Protein AF-A0A395IL62-F1 (afdb_monomer)

Radius of gyration: 18.69 Å; Cα contacts (8 Å, |Δi|>4): 95; chains: 1; bounding box: 41×32×51 Å

Mean predicted aligned error: 11.08 Å

Organism: NCBI:txid38457

pLDDT: mean 74.44, std 15.38, range [43.75, 94.88]

Sequence (137 aa):
MVMDFVEGGELFSLLRKSQRFPNPVAKFMPPKHGHLKITDFGFAKKVPDITWTLCGTPDYLAPEVVSSKGYNKSVDWWSLGILIFEMLLSKKDIDAPYVPPVKAGVGDASQFDKYPEETEQYGQSGNDEFGHLFLDF

Structure (mmCIF, N/CA/C/O backbone):
data_AF-A0A395IL62-F1
#
_entry.id   AF-A0A395IL62-F1
#
loop_
_atom_site.group_PDB
_atom_site.id
_atom_site.type_symbol
_atom_site.label_atom_id
_atom_site.label_alt_id
_atom_site.label_comp_id
_atom_site.label_asym_id
_atom_site.label_entity_id
_atom_site.label_seq_id
_atom_site.pdbx_PDB_ins_code
_atom_site.Cartn_x
_atom_site.Cartn_y
_atom_site.Cartn_z
_atom_site.occupancy
_atom_site.B_iso_or_equiv
_atom_site.auth_seq_id
_atom_site.auth_comp_id
_atom_site.auth_asym_id
_atom_site.auth_atom_id
_atom_site.pdbx_PDB_model_num
ATOM 1 N N . MET A 1 1 ? -14.175 3.782 -10.486 1.00 80.00 1 MET A N 1
ATOM 2 C CA . MET A 1 1 ? -14.241 2.384 -10.000 1.00 80.00 1 MET A CA 1
ATOM 3 C C . MET A 1 1 ? -15.368 2.273 -8.990 1.00 80.00 1 MET A C 1
ATOM 5 O O . MET A 1 1 ? -15.425 3.098 -8.087 1.00 80.00 1 MET A O 1
ATOM 9 N N . VAL A 1 2 ? -16.264 1.299 -9.145 1.00 83.06 2 VAL A N 1
ATOM 10 C CA . VAL A 1 2 ? -17.313 1.013 -8.151 1.00 83.06 2 VAL A CA 1
ATOM 11 C C . VAL A 1 2 ? -16.785 -0.061 -7.202 1.00 83.06 2 VAL A C 1
ATOM 13 O O . VAL A 1 2 ? -16.302 -1.093 -7.660 1.00 83.06 2 VAL A O 1
ATOM 16 N N . MET A 1 3 ? -16.841 0.195 -5.896 1.00 82.19 3 MET A N 1
ATOM 17 C CA . MET A 1 3 ? -16.328 -0.699 -4.852 1.00 82.19 3 MET A CA 1
ATOM 18 C C . MET A 1 3 ? -17.435 -1.060 -3.860 1.00 82.19 3 MET A C 1
ATOM 20 O O . MET A 1 3 ? -18.395 -0.308 -3.692 1.00 82.19 3 MET A O 1
ATOM 24 N N . ASP A 1 4 ? -17.275 -2.193 -3.173 1.00 82.00 4 ASP A N 1
ATOM 25 C CA . ASP A 1 4 ? -18.123 -2.561 -2.039 1.00 82.00 4 ASP A CA 1
ATOM 26 C C . ASP A 1 4 ? -18.092 -1.476 -0.955 1.00 82.00 4 ASP A C 1
ATOM 28 O O . ASP A 1 4 ? -17.024 -1.014 -0.548 1.00 82.00 4 ASP A O 1
ATOM 32 N N . PHE A 1 5 ? -19.256 -1.154 -0.392 1.00 80.81 5 PHE A N 1
ATOM 33 C CA . PHE A 1 5 ? -19.313 -0.352 0.823 1.00 80.81 5 PHE A CA 1
ATOM 34 C C . PHE A 1 5 ? -18.843 -1.178 2.029 1.00 80.81 5 PHE A C 1
ATOM 36 O O . PHE A 1 5 ? -19.327 -2.288 2.272 1.00 80.81 5 PHE A O 1
ATOM 43 N N . VAL A 1 6 ? -17.891 -0.636 2.791 1.00 76.06 6 VAL A N 1
ATOM 44 C CA . VAL A 1 6 ? -17.341 -1.281 3.990 1.00 76.06 6 VAL A CA 1
ATOM 45 C C . VAL A 1 6 ? -17.832 -0.547 5.234 1.00 76.06 6 VAL A C 1
ATOM 47 O O . VAL A 1 6 ? -17.319 0.505 5.613 1.00 76.06 6 VAL A O 1
ATOM 50 N N . GLU A 1 7 ? -18.835 -1.127 5.891 1.00 68.31 7 GLU A N 1
ATOM 51 C CA . GLU A 1 7 ? -19.337 -0.649 7.179 1.00 68.31 7 GLU A CA 1
ATOM 52 C C . GLU A 1 7 ? -18.286 -0.863 8.278 1.00 68.31 7 GLU A C 1
ATOM 54 O O . GLU A 1 7 ? -17.841 -1.985 8.511 1.00 68.31 7 GLU A O 1
ATOM 59 N N . GLY A 1 8 ? -17.906 0.202 8.990 1.00 67.06 8 GLY A N 1
ATOM 60 C CA . GLY A 1 8 ? -16.990 0.111 10.134 1.00 67.06 8 GLY A CA 1
ATOM 61 C C . GLY A 1 8 ? -15.770 1.028 10.082 1.00 67.06 8 GLY A C 1
ATOM 62 O O . GLY A 1 8 ? -15.137 1.243 11.117 1.00 67.06 8 GLY A O 1
ATOM 63 N N . GLY A 1 9 ? -15.496 1.622 8.920 1.00 74.69 9 GLY A N 1
ATOM 64 C CA . GLY A 1 9 ? -14.378 2.543 8.729 1.00 74.69 9 GLY A CA 1
ATOM 65 C C . GLY A 1 9 ? -13.009 1.858 8.785 1.00 74.69 9 GLY A C 1
ATOM 66 O O . GLY A 1 9 ? -12.889 0.637 8.735 1.00 74.69 9 GLY A O 1
ATOM 67 N N . GLU A 1 10 ? -11.958 2.668 8.865 1.00 76.12 10 GLU A N 1
ATOM 68 C CA . GLU A 1 10 ? -10.574 2.201 8.756 1.00 76.12 10 GLU A CA 1
ATOM 69 C C . GLU A 1 10 ? -10.019 1.631 10.066 1.00 76.12 10 GLU A C 1
ATOM 71 O O . GLU A 1 10 ? -10.222 2.186 11.153 1.00 76.12 10 GLU A O 1
ATOM 76 N N . LEU A 1 11 ? -9.195 0.585 9.944 1.00 75.94 11 LEU A N 1
ATOM 77 C CA . LEU A 1 11 ? -8.522 -0.067 11.069 1.00 75.94 11 LEU A CA 1
ATOM 78 C C . LEU A 1 11 ? -7.687 0.914 11.907 1.00 75.94 11 LEU A C 1
ATOM 80 O O . LEU A 1 11 ? -7.792 0.916 13.132 1.00 75.94 11 LEU A O 1
ATOM 84 N N . PHE A 1 12 ? -6.901 1.785 11.270 1.00 72.94 12 PHE A N 1
ATOM 85 C CA . PHE A 1 12 ? -6.074 2.771 11.976 1.00 72.94 12 PHE A CA 1
ATOM 86 C C . PHE A 1 12 ? -6.910 3.816 12.713 1.00 72.94 12 PHE A C 1
ATOM 88 O O . PHE A 1 12 ? -6.566 4.233 13.819 1.00 72.94 12 PHE A O 1
ATOM 95 N N . SER A 1 13 ? -8.042 4.215 12.134 1.00 71.75 13 SER A N 1
ATOM 96 C CA . SER A 1 13 ? -8.981 5.136 12.772 1.00 71.75 13 SER A CA 1
ATOM 97 C C . SER A 1 13 ? -9.633 4.515 14.013 1.00 71.75 13 SER A C 1
ATOM 99 O O . SER A 1 13 ? -9.837 5.217 15.006 1.00 71.75 13 SER A O 1
ATOM 101 N N . LEU A 1 14 ? -9.890 3.204 14.005 1.00 71.12 14 LEU A N 1
ATOM 102 C CA . LEU A 1 14 ? -10.323 2.457 15.190 1.00 71.12 14 LEU A CA 1
ATOM 103 C C . LEU A 1 14 ? -9.193 2.305 16.217 1.00 71.12 14 LEU A C 1
ATOM 105 O O . LEU A 1 14 ? -9.410 2.589 17.393 1.00 71.12 14 LEU A O 1
ATOM 109 N N . LEU A 1 15 ? -7.980 1.943 15.788 1.00 69.19 15 LEU A N 1
ATOM 110 C CA . LEU A 1 15 ? -6.818 1.774 16.669 1.00 69.19 15 LEU A CA 1
ATOM 111 C C . LEU A 1 15 ? -6.495 3.065 17.439 1.00 69.19 15 LEU A C 1
ATOM 113 O O . LEU A 1 15 ? -6.358 3.038 18.663 1.00 69.19 15 LEU A O 1
ATOM 117 N N . ARG A 1 16 ? -6.477 4.212 16.744 1.00 70.56 16 ARG A N 1
ATOM 118 C CA . ARG A 1 16 ? -6.262 5.538 17.353 1.00 70.56 16 ARG A CA 1
ATOM 119 C C . ARG A 1 16 ? -7.321 5.886 18.404 1.00 70.56 16 ARG A C 1
ATOM 121 O O . ARG A 1 16 ? -6.989 6.470 19.435 1.00 70.56 16 ARG A O 1
ATOM 128 N N . LYS A 1 17 ? -8.586 5.519 18.159 1.00 69.00 17 LYS A N 1
ATOM 129 C CA . LYS A 1 17 ? -9.705 5.753 19.090 1.00 69.00 17 LYS A CA 1
ATOM 130 C C . LYS A 1 17 ? -9.674 4.808 20.291 1.00 69.00 17 LYS A C 1
ATOM 132 O O . LYS A 1 17 ? -10.022 5.223 21.391 1.00 69.00 17 LYS A O 1
ATOM 137 N N . SER A 1 18 ? -9.287 3.551 20.087 1.00 64.94 18 SER A N 1
ATOM 138 C CA . SER A 1 18 ? -9.356 2.512 21.117 1.00 64.94 18 SER A CA 1
ATOM 139 C C . SER A 1 18 ? -8.122 2.432 22.016 1.00 64.94 18 SER A C 1
ATOM 141 O O . SER A 1 18 ? -8.226 1.797 23.060 1.00 64.94 18 SER A O 1
ATOM 143 N N . GLN A 1 19 ? -7.000 3.081 21.665 1.00 60.78 19 GLN A N 1
ATOM 144 C CA . GLN A 1 19 ? -5.749 3.199 22.447 1.00 60.78 19 GLN A CA 1
ATOM 145 C C . GLN A 1 19 ? -5.032 1.889 22.816 1.00 60.78 19 GLN A C 1
ATOM 147 O O . GLN A 1 19 ? -3.836 1.938 23.061 1.00 60.78 19 GLN A O 1
ATOM 152 N N . ARG A 1 20 ? -5.721 0.746 22.923 1.00 59.66 20 ARG A N 1
ATOM 153 C CA . ARG A 1 20 ? -5.174 -0.608 23.075 1.00 59.66 20 ARG A CA 1
ATOM 154 C C . A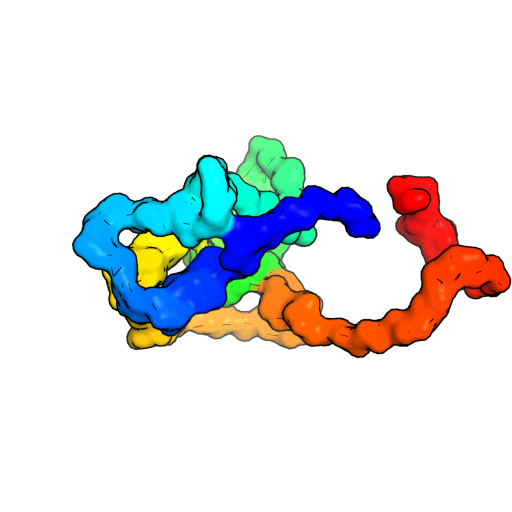RG A 1 20 ? -6.271 -1.647 22.873 1.00 59.66 20 ARG A C 1
ATOM 156 O O . ARG A 1 20 ? -7.346 -1.531 23.460 1.00 59.66 20 ARG A O 1
ATOM 163 N N . PHE A 1 21 ? -5.994 -2.717 22.127 1.00 57.91 21 PHE A N 1
ATOM 164 C CA . PHE A 1 21 ? -6.857 -3.897 22.178 1.00 57.91 21 PHE A CA 1
ATOM 165 C C . PHE A 1 21 ? -6.613 -4.661 23.497 1.00 57.91 21 PHE A C 1
ATOM 167 O O . PHE A 1 21 ? -5.473 -5.018 23.798 1.00 57.91 21 PHE A O 1
ATOM 174 N N . PRO A 1 22 ? -7.651 -4.924 24.313 1.00 53.78 22 PRO A N 1
ATOM 175 C CA . PRO A 1 22 ? -7.497 -5.496 25.657 1.00 53.78 22 PRO A CA 1
ATOM 176 C C . PRO A 1 22 ? -7.074 -6.977 25.693 1.00 53.78 22 PRO A C 1
ATOM 178 O O . PRO A 1 22 ? -6.896 -7.525 26.775 1.00 53.78 22 PRO A O 1
ATOM 181 N N . ASN A 1 23 ? -6.901 -7.638 24.546 1.00 52.47 23 ASN A N 1
ATOM 182 C CA . ASN A 1 23 ? -6.484 -9.039 24.440 1.00 52.47 23 ASN A CA 1
ATOM 183 C C . ASN A 1 23 ? -5.342 -9.168 23.409 1.00 52.47 23 ASN A C 1
ATOM 185 O O . ASN A 1 23 ? -5.311 -8.379 22.465 1.00 52.47 23 ASN A O 1
ATOM 189 N N . PRO A 1 24 ? -4.436 -10.165 23.523 1.00 51.72 24 PRO A N 1
ATOM 190 C CA . PRO A 1 24 ? -3.369 -10.404 22.541 1.00 51.72 24 PRO A CA 1
ATOM 191 C C . PRO A 1 24 ? -3.914 -10.859 21.178 1.00 51.72 24 PRO A C 1
ATOM 193 O O . PRO A 1 24 ? -3.198 -10.868 20.184 1.00 51.72 24 PRO A O 1
ATOM 196 N N . VAL A 1 25 ? -5.200 -11.210 21.124 1.00 49.06 25 VAL A N 1
ATOM 197 C CA . VAL A 1 25 ? -5.955 -11.294 19.880 1.00 49.06 25 VAL A CA 1
ATOM 198 C C . VAL A 1 25 ? -6.391 -9.876 19.537 1.00 49.06 25 VAL A C 1
ATOM 200 O O . VAL A 1 25 ? -7.261 -9.327 20.218 1.00 49.06 25 VAL A O 1
ATOM 203 N N . ALA A 1 26 ? -5.810 -9.296 18.484 1.00 48.09 26 ALA A N 1
ATOM 204 C CA . ALA A 1 26 ? -6.402 -8.154 17.800 1.00 48.09 26 ALA A CA 1
ATOM 205 C C . ALA A 1 26 ? -7.848 -8.541 17.465 1.00 48.09 26 ALA A C 1
ATOM 207 O O . ALA A 1 26 ? -8.111 -9.343 16.570 1.00 48.09 26 ALA A O 1
ATOM 208 N N . LYS A 1 27 ? -8.801 -8.088 18.283 1.00 43.75 27 LYS A N 1
ATOM 209 C CA . LYS A 1 27 ? -10.212 -8.409 18.102 1.00 43.75 27 LYS A CA 1
ATOM 210 C C . LYS A 1 27 ? -10.703 -7.486 16.997 1.00 43.75 27 LYS A C 1
ATOM 212 O O . LYS A 1 27 ? -11.230 -6.414 17.272 1.00 43.75 27 LYS A O 1
ATOM 217 N N . PHE A 1 28 ? -10.438 -7.883 15.756 1.00 49.56 28 PHE A N 1
ATOM 218 C CA . PHE A 1 28 ? -10.906 -7.205 14.556 1.00 49.56 28 PHE A CA 1
ATOM 219 C C . PHE A 1 28 ? -12.441 -7.154 14.608 1.00 49.56 28 PHE A C 1
ATOM 221 O O . PHE A 1 28 ? -13.114 -8.171 14.473 1.00 49.56 28 PHE A O 1
ATOM 228 N N . MET A 1 29 ? -13.015 -5.993 14.905 1.00 45.62 29 MET A N 1
ATOM 229 C CA . MET A 1 29 ? -14.464 -5.774 14.862 1.00 45.62 29 MET A CA 1
ATOM 230 C C . MET A 1 29 ? -14.691 -4.338 14.392 1.00 45.62 29 MET A C 1
ATOM 232 O O . MET A 1 29 ? -14.045 -3.446 14.951 1.00 45.62 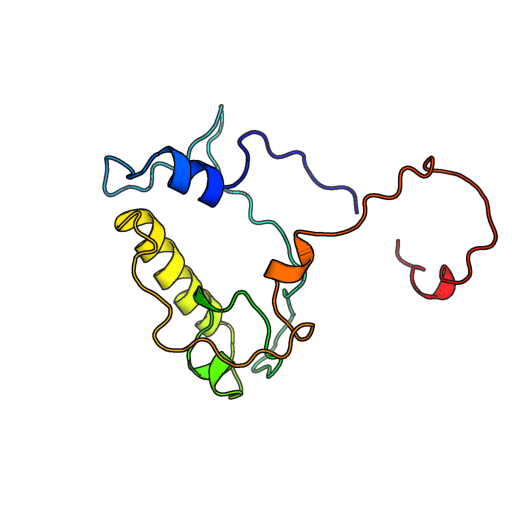29 MET A O 1
ATOM 236 N N . PRO A 1 30 ? -15.548 -4.098 13.375 1.00 46.69 30 PRO A N 1
ATOM 237 C CA . PRO A 1 30 ? -16.991 -3.906 13.622 1.00 46.69 30 PRO A CA 1
ATOM 238 C C . PRO A 1 30 ? -17.918 -4.430 12.476 1.00 46.69 30 PRO A C 1
ATOM 240 O O . PRO A 1 30 ? -17.459 -5.178 11.620 1.00 46.69 30 PRO A O 1
ATOM 243 N N . PRO A 1 31 ? -19.240 -4.138 12.497 1.00 48.38 31 PRO A N 1
ATOM 244 C CA . PRO A 1 31 ? -20.317 -4.953 13.064 1.00 48.38 31 PRO A CA 1
ATOM 245 C C . PRO A 1 31 ? -20.835 -6.131 12.188 1.00 48.38 31 PRO A C 1
ATOM 247 O O . PRO A 1 31 ? -20.611 -6.239 10.989 1.00 48.38 31 PRO A O 1
ATOM 250 N N . LYS A 1 32 ? -21.576 -7.029 12.855 1.00 45.59 32 LYS A N 1
ATOM 251 C CA . LYS A 1 32 ? -22.312 -8.230 12.393 1.00 45.59 32 LYS A CA 1
ATOM 252 C C . LYS A 1 32 ? -21.508 -9.408 11.809 1.00 45.59 32 LYS A C 1
ATOM 254 O O . LYS A 1 32 ? -21.892 -10.529 12.124 1.00 45.59 32 LYS A O 1
ATOM 259 N N . HIS A 1 33 ? -20.401 -9.205 11.075 1.00 53.44 33 HIS A N 1
ATOM 260 C CA . HIS A 1 33 ? -19.614 -10.326 10.496 1.00 53.44 33 HIS A CA 1
ATOM 261 C C . HIS A 1 33 ? -18.068 -10.203 10.541 1.00 53.44 33 HIS A C 1
ATOM 263 O O . HIS A 1 33 ? -17.391 -11.169 10.217 1.00 53.44 33 HIS A O 1
ATOM 269 N N . GLY A 1 34 ? -17.484 -9.086 10.998 1.00 63.53 34 GLY A N 1
ATOM 270 C CA . GLY A 1 34 ? -16.127 -9.038 11.589 1.00 63.53 34 GLY A CA 1
ATOM 271 C C . GLY A 1 34 ? -14.904 -9.444 10.740 1.00 63.53 34 GLY A C 1
ATOM 272 O O . GLY A 1 34 ? -13.860 -9.739 11.321 1.00 63.53 34 GLY A O 1
ATOM 273 N N . HIS A 1 35 ? -14.982 -9.467 9.407 1.00 71.81 35 HIS A N 1
ATOM 274 C CA . HIS A 1 35 ? -13.829 -9.765 8.543 1.00 71.81 35 HIS A CA 1
ATOM 275 C C . HIS A 1 35 ? -13.145 -8.490 8.036 1.00 71.81 35 HIS A C 1
ATOM 277 O O . HIS A 1 35 ? -13.811 -7.528 7.657 1.00 71.81 35 HIS A O 1
ATOM 283 N N . LEU A 1 36 ? -11.809 -8.500 7.988 1.00 76.06 36 LEU A N 1
ATOM 284 C CA . LEU A 1 36 ? -11.037 -7.441 7.341 1.00 76.06 36 LEU A CA 1
ATOM 285 C C . LEU A 1 36 ? -11.233 -7.496 5.824 1.00 76.06 36 LEU A C 1
ATOM 287 O O . LEU A 1 36 ? -11.186 -8.569 5.221 1.00 76.06 36 LEU A O 1
ATOM 291 N N . LYS A 1 37 ? -11.385 -6.322 5.213 1.00 81.56 37 LYS A N 1
ATOM 292 C CA . LYS A 1 37 ? -11.283 -6.134 3.766 1.00 81.56 37 LYS A CA 1
ATOM 293 C C . LYS A 1 37 ? -10.044 -5.288 3.487 1.00 81.56 37 LYS A C 1
ATOM 295 O O . LYS A 1 37 ? -9.905 -4.206 4.051 1.00 81.56 37 LYS A O 1
ATOM 300 N N . ILE A 1 38 ? -9.142 -5.804 2.656 1.00 84.75 38 ILE A N 1
ATOM 301 C CA . ILE A 1 38 ? -8.001 -5.038 2.147 1.00 84.75 38 ILE A CA 1
ATOM 302 C C . ILE A 1 38 ? -8.517 -4.176 0.995 1.00 84.75 38 ILE A C 1
ATOM 304 O O . ILE A 1 38 ? -9.264 -4.663 0.146 1.00 84.75 38 ILE A O 1
ATOM 308 N N . THR A 1 39 ? -8.137 -2.905 0.996 1.00 86.06 39 THR A N 1
ATOM 309 C CA . THR A 1 39 ? -8.474 -1.927 -0.040 1.00 86.06 39 THR A CA 1
ATOM 310 C C . THR A 1 39 ? -7.194 -1.282 -0.566 1.00 86.06 39 THR A C 1
ATOM 312 O O . THR A 1 39 ? -6.121 -1.544 -0.030 1.00 86.06 39 THR A O 1
ATOM 315 N N . ASP A 1 40 ? -7.337 -0.452 -1.596 1.00 84.00 40 ASP A N 1
ATOM 316 C CA . ASP A 1 40 ? -6.263 0.282 -2.266 1.00 84.00 40 ASP A CA 1
ATOM 317 C C . ASP A 1 40 ? -5.163 -0.619 -2.854 1.00 84.00 40 ASP A C 1
ATOM 319 O O . ASP A 1 40 ? -4.112 -0.887 -2.274 1.00 84.00 40 ASP A O 1
ATOM 323 N N . PHE A 1 41 ? -5.421 -1.087 -4.075 1.00 87.56 41 PHE A N 1
ATOM 324 C CA . PHE A 1 41 ? -4.483 -1.890 -4.855 1.00 87.56 41 PHE A CA 1
ATOM 325 C C . PHE A 1 41 ? -3.600 -1.021 -5.770 1.00 87.56 41 PHE A C 1
ATOM 327 O O . PHE A 1 41 ? -3.015 -1.549 -6.716 1.00 87.56 41 PHE A O 1
ATOM 334 N N . GLY A 1 42 ? -3.469 0.288 -5.506 1.00 87.12 42 GLY A N 1
ATOM 335 C CA . GLY A 1 42 ? -2.734 1.228 -6.365 1.00 87.12 42 GLY A CA 1
ATOM 336 C C . GLY A 1 42 ? -1.255 0.881 -6.584 1.00 87.12 42 GLY A C 1
ATOM 337 O O . GLY A 1 42 ? -0.696 1.185 -7.637 1.00 87.12 42 GLY A O 1
ATOM 338 N N . PHE A 1 43 ? -0.626 0.181 -5.633 1.00 88.50 43 PHE A N 1
ATOM 339 C CA . PHE A 1 43 ? 0.752 -0.322 -5.756 1.00 88.50 43 PHE A CA 1
ATOM 340 C C . PHE A 1 43 ? 0.849 -1.833 -6.000 1.00 88.50 43 PHE A C 1
ATOM 342 O O . PHE A 1 43 ? 1.954 -2.369 -6.134 1.00 88.50 43 PHE A O 1
ATOM 349 N N . ALA A 1 44 ? -0.280 -2.541 -6.071 1.00 90.44 44 ALA A N 1
ATOM 350 C CA . ALA A 1 44 ? -0.275 -3.972 -6.328 1.00 90.44 44 ALA A CA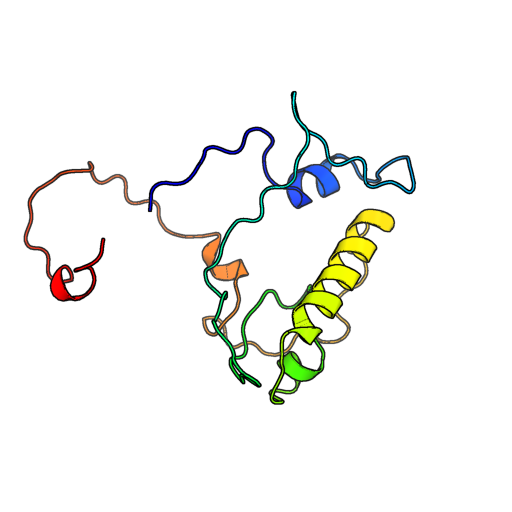 1
ATOM 351 C C . ALA A 1 44 ? 0.254 -4.246 -7.742 1.00 90.44 44 ALA A C 1
ATOM 353 O O . ALA A 1 44 ? -0.204 -3.678 -8.733 1.00 90.44 44 ALA A O 1
ATOM 354 N N . LYS A 1 45 ? 1.230 -5.148 -7.846 1.00 91.44 45 LYS A N 1
ATOM 355 C CA . LYS A 1 45 ? 1.907 -5.450 -9.108 1.00 91.44 45 LYS A CA 1
ATOM 356 C C . LYS A 1 45 ? 2.123 -6.948 -9.248 1.00 91.44 45 LYS A C 1
ATOM 358 O O . LYS A 1 45 ? 2.580 -7.611 -8.320 1.00 91.44 45 LYS A O 1
ATOM 363 N N . LYS A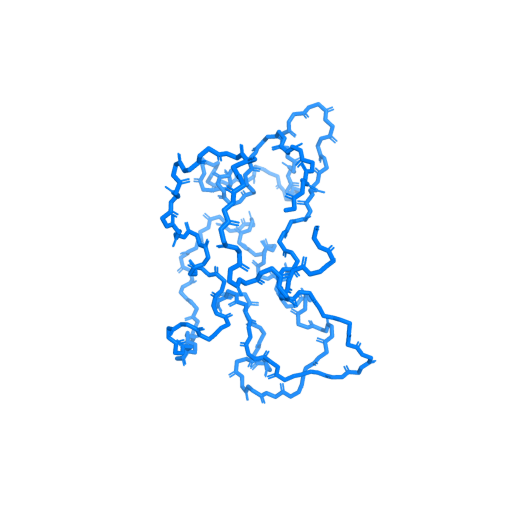 1 46 ? 1.861 -7.494 -10.438 1.00 92.50 46 LYS A N 1
ATOM 364 C CA . LYS A 1 46 ? 2.237 -8.874 -10.768 1.00 92.50 46 LYS A CA 1
ATOM 365 C C . LYS A 1 46 ? 3.751 -8.940 -10.981 1.00 92.50 46 LYS A C 1
ATOM 367 O O . LYS A 1 46 ? 4.254 -8.475 -12.001 1.00 92.50 46 LYS A O 1
ATOM 372 N N . VAL A 1 47 ? 4.468 -9.515 -10.019 1.00 91.75 47 VAL A N 1
ATOM 373 C CA . VAL A 1 47 ? 5.933 -9.631 -10.038 1.00 91.75 47 VAL A CA 1
ATOM 374 C C . VAL A 1 47 ? 6.324 -11.114 -10.102 1.00 91.75 47 VAL A C 1
ATOM 376 O O . VAL A 1 47 ? 6.076 -11.834 -9.137 1.00 91.75 47 VAL A O 1
ATOM 379 N N . PRO A 1 48 ? 6.901 -11.598 -11.221 1.00 88.88 48 PRO A N 1
ATOM 380 C CA . PRO A 1 48 ? 7.348 -12.989 -11.338 1.00 88.88 48 PRO A CA 1
ATOM 381 C C . PRO A 1 48 ? 8.549 -13.334 -10.448 1.00 88.88 48 PRO A C 1
ATOM 383 O O . PRO A 1 48 ? 8.628 -14.456 -9.963 1.00 88.88 48 PRO A O 1
ATOM 386 N N . ASP A 1 49 ? 9.465 -12.381 -10.247 1.00 91.81 49 ASP A N 1
ATOM 387 C CA . ASP A 1 49 ? 10.695 -12.584 -9.472 1.00 91.81 49 ASP A CA 1
ATOM 388 C C . ASP A 1 49 ? 11.024 -11.350 -8.614 1.00 91.81 49 ASP A C 1
ATOM 390 O O . ASP A 1 49 ? 10.742 -11.338 -7.416 1.00 91.81 49 ASP A O 1
ATOM 394 N N . ILE A 1 50 ? 11.505 -10.265 -9.234 1.00 94.62 50 ILE A N 1
ATOM 395 C CA . ILE A 1 50 ? 11.909 -9.032 -8.540 1.00 94.62 50 ILE A CA 1
ATOM 396 C C . ILE A 1 50 ? 11.337 -7.765 -9.189 1.00 94.62 50 ILE A C 1
ATOM 398 O O . ILE A 1 50 ? 11.006 -7.735 -10.377 1.00 94.62 50 ILE A O 1
ATOM 402 N N . THR A 1 51 ? 11.223 -6.702 -8.396 1.00 93.81 51 THR A N 1
ATOM 403 C CA . THR A 1 51 ? 10.846 -5.348 -8.829 1.00 93.81 51 THR A CA 1
ATOM 404 C C . THR A 1 51 ? 11.707 -4.304 -8.099 1.00 93.81 51 THR A C 1
ATOM 406 O O . THR A 1 51 ? 12.415 -4.636 -7.151 1.00 93.81 51 THR A O 1
ATOM 409 N N . TRP A 1 52 ? 11.673 -3.047 -8.557 1.00 92.00 52 TRP A N 1
ATOM 410 C CA . TRP A 1 52 ? 12.562 -1.966 -8.088 1.00 92.00 52 TRP A CA 1
ATOM 411 C C . TRP A 1 52 ? 11.847 -0.644 -7.786 1.00 92.00 52 TRP A C 1
ATOM 413 O O . TRP A 1 52 ? 12.492 0.335 -7.425 1.00 92.00 52 TRP A O 1
ATOM 423 N N . THR A 1 53 ? 10.532 -0.574 -7.991 1.00 87.69 53 THR A N 1
ATOM 424 C CA . THR A 1 53 ? 9.769 0.664 -7.806 1.00 87.69 53 THR A CA 1
ATOM 425 C C . THR A 1 53 ? 9.799 1.081 -6.336 1.00 87.69 53 THR A C 1
ATOM 427 O O . THR A 1 53 ? 9.344 0.342 -5.478 1.00 87.69 53 THR A O 1
ATOM 430 N N . LEU A 1 54 ? 10.312 2.271 -6.029 1.00 88.12 54 LEU A N 1
ATOM 431 C CA . LEU A 1 54 ? 10.207 2.829 -4.682 1.00 88.12 54 LEU A CA 1
ATOM 432 C C . LEU A 1 54 ? 8.781 3.359 -4.481 1.00 88.12 54 LEU A C 1
ATOM 434 O O . LEU A 1 54 ? 8.440 4.417 -5.007 1.00 88.12 54 LEU A O 1
ATOM 438 N N . CYS A 1 55 ? 7.949 2.610 -3.762 1.00 86.62 55 CYS A N 1
ATOM 439 C CA . CYS A 1 55 ? 6.587 3.009 -3.418 1.00 86.62 55 CYS A CA 1
ATOM 440 C C . CYS A 1 55 ? 6.131 2.399 -2.090 1.00 86.62 55 CYS A C 1
ATOM 442 O O . CYS A 1 55 ? 6.621 1.343 -1.686 1.00 86.62 55 CYS A O 1
ATOM 444 N N . GLY A 1 56 ? 5.162 3.044 -1.448 1.00 84.56 56 GLY A N 1
ATOM 445 C CA . GLY A 1 56 ? 4.555 2.634 -0.187 1.00 84.56 56 GLY A CA 1
ATOM 446 C C . GLY A 1 56 ? 4.546 3.767 0.836 1.00 84.56 56 GLY A C 1
ATOM 447 O O . GLY A 1 56 ? 5.035 4.868 0.587 1.00 84.56 56 GLY A O 1
ATOM 448 N N . THR A 1 57 ? 3.987 3.492 2.008 1.00 84.06 57 THR A N 1
ATOM 449 C CA . THR A 1 57 ? 3.978 4.443 3.125 1.00 84.06 57 THR A CA 1
ATOM 450 C C . THR A 1 57 ? 5.294 4.330 3.900 1.00 84.06 57 THR A C 1
ATOM 452 O O . THR A 1 57 ? 5.616 3.216 4.325 1.00 84.06 57 THR A O 1
ATOM 455 N N . PRO A 1 58 ? 6.045 5.431 4.124 1.00 84.00 58 PRO A N 1
ATOM 456 C CA . PRO A 1 58 ? 7.406 5.393 4.672 1.00 84.00 58 PRO A CA 1
ATOM 457 C C . PRO A 1 58 ? 7.604 4.518 5.919 1.00 84.00 58 PRO A C 1
ATOM 459 O O . PRO A 1 58 ? 8.591 3.792 5.995 1.00 84.00 58 PRO A O 1
ATOM 462 N N . ASP A 1 59 ? 6.645 4.518 6.849 1.00 82.88 59 ASP A N 1
ATOM 463 C CA . ASP A 1 59 ? 6.721 3.758 8.108 1.00 82.88 59 ASP A CA 1
ATOM 464 C C . ASP A 1 59 ? 6.677 2.227 7.929 1.00 82.88 59 ASP A C 1
ATOM 466 O O . ASP A 1 59 ? 7.111 1.489 8.812 1.00 82.88 59 ASP A O 1
ATOM 470 N N . TYR A 1 60 ? 6.166 1.731 6.796 1.00 86.81 60 TYR A N 1
ATOM 471 C CA . TYR A 1 60 ? 5.972 0.296 6.533 1.00 86.81 60 TYR A CA 1
ATOM 472 C C . TYR A 1 60 ? 6.957 -0.261 5.499 1.00 86.81 60 TYR A C 1
ATOM 474 O O . TYR A 1 60 ? 6.879 -1.448 5.168 1.00 86.81 60 TYR A O 1
ATOM 482 N N . LEU A 1 61 ? 7.867 0.567 4.972 1.00 88.12 61 LEU A N 1
ATOM 483 C CA . LEU A 1 61 ? 8.811 0.163 3.932 1.00 88.12 61 LEU A CA 1
ATOM 484 C C . LEU A 1 61 ? 9.884 -0.785 4.481 1.00 88.12 61 LEU A C 1
ATOM 486 O O . LEU A 1 61 ? 10.522 -0.519 5.500 1.00 88.12 61 LEU A O 1
ATOM 490 N N . ALA A 1 62 ? 10.119 -1.877 3.755 1.00 91.25 62 ALA A N 1
ATOM 491 C CA . ALA A 1 62 ? 11.210 -2.801 4.034 1.00 91.25 62 ALA A CA 1
ATOM 492 C C . ALA A 1 62 ? 12.577 -2.167 3.701 1.00 91.25 62 ALA A C 1
ATOM 494 O O . ALA A 1 62 ? 12.678 -1.368 2.761 1.00 91.25 62 ALA A O 1
ATOM 495 N N . PRO A 1 63 ? 13.657 -2.517 4.424 1.00 91.88 63 PRO A N 1
ATOM 496 C CA . PRO A 1 63 ? 14.969 -1.891 4.254 1.00 91.88 63 PRO A CA 1
ATOM 497 C C . PRO A 1 63 ? 15.540 -2.055 2.839 1.00 91.88 63 PRO A C 1
ATOM 499 O O . PRO A 1 63 ? 16.238 -1.164 2.346 1.00 91.88 63 PRO A O 1
ATOM 502 N N . GLU A 1 64 ? 15.239 -3.161 2.157 1.00 91.00 64 GLU A N 1
ATOM 503 C CA . GLU A 1 64 ? 15.613 -3.397 0.762 1.00 91.00 64 GLU A CA 1
ATOM 504 C C . GLU A 1 64 ? 14.920 -2.436 -0.215 1.00 91.00 64 GLU A C 1
ATOM 506 O O . GLU A 1 64 ? 15.569 -1.973 -1.154 1.00 91.00 64 GLU A O 1
ATOM 511 N N . VAL A 1 65 ? 13.662 -2.067 0.048 1.00 91.19 65 VAL A N 1
ATOM 512 C CA . VAL A 1 65 ? 12.892 -1.102 -0.755 1.00 91.19 65 VAL A CA 1
ATOM 513 C C . VAL A 1 65 ? 13.481 0.293 -0.575 1.00 91.19 65 VAL A C 1
ATOM 515 O O . VAL A 1 65 ? 13.808 0.965 -1.551 1.00 91.19 65 VAL A O 1
ATOM 518 N N . VAL A 1 66 ? 13.719 0.689 0.679 1.00 89.06 66 VAL A N 1
ATOM 519 C CA . VAL A 1 66 ? 14.348 1.972 1.039 1.00 89.06 66 VAL A CA 1
ATOM 520 C C . VAL A 1 66 ? 15.744 2.105 0.424 1.00 89.06 66 VAL A C 1
ATOM 522 O O . VAL A 1 66 ? 16.120 3.165 -0.071 1.00 89.06 66 VAL A O 1
ATOM 525 N N . SER A 1 67 ? 16.502 1.008 0.398 1.00 88.12 67 SER A N 1
ATOM 526 C CA . SER A 1 67 ? 17.844 0.955 -0.193 1.00 88.12 67 SER A CA 1
ATOM 527 C C . SER A 1 67 ? 17.841 0.852 -1.724 1.00 88.12 67 SER A C 1
ATOM 529 O O . SER A 1 67 ? 18.906 0.638 -2.305 1.00 88.12 67 SER A O 1
ATOM 531 N N . SER A 1 68 ? 16.677 0.955 -2.381 1.00 88.38 68 SER A N 1
ATOM 532 C CA . SER A 1 68 ? 16.517 0.809 -3.839 1.00 88.38 68 SER A CA 1
ATOM 533 C C . SER A 1 68 ? 17.120 -0.490 -4.396 1.00 88.38 68 SER A C 1
ATOM 535 O O . SER A 1 68 ? 17.629 -0.532 -5.519 1.00 88.38 68 SER A O 1
ATOM 537 N N . LYS A 1 69 ? 17.097 -1.566 -3.601 1.00 90.38 69 LYS A N 1
ATOM 538 C CA . LYS A 1 69 ? 17.521 -2.902 -4.031 1.00 90.38 69 LYS A CA 1
ATOM 539 C C . LYS A 1 69 ? 16.341 -3.618 -4.679 1.00 90.38 69 LYS A C 1
ATOM 541 O O . LYS A 1 69 ? 15.190 -3.341 -4.361 1.00 90.38 69 LYS A O 1
ATOM 546 N N . GLY A 1 70 ? 16.632 -4.557 -5.578 1.00 91.81 70 GLY A N 1
ATOM 547 C CA . GLY A 1 70 ? 15.600 -5.441 -6.116 1.00 91.81 70 GLY A CA 1
ATOM 548 C C . GLY A 1 70 ? 14.956 -6.238 -4.984 1.00 91.81 70 GLY A C 1
ATOM 549 O O . GLY A 1 70 ? 15.668 -6.835 -4.175 1.00 91.81 70 GLY A O 1
ATOM 550 N N . TYR A 1 71 ? 13.629 -6.227 -4.924 1.00 94.06 71 TYR A N 1
ATOM 551 C CA . TYR A 1 71 ? 12.861 -6.887 -3.874 1.00 94.06 71 TYR A CA 1
ATOM 552 C C . TYR A 1 71 ? 11.746 -7.754 -4.461 1.00 94.06 71 TYR A C 1
ATOM 554 O O . TYR A 1 71 ? 11.337 -7.578 -5.612 1.00 94.06 71 TYR A O 1
ATOM 562 N N . ASN A 1 72 ? 11.268 -8.709 -3.665 1.00 94.19 72 ASN A N 1
ATOM 563 C CA . ASN A 1 72 ? 10.180 -9.617 -4.022 1.00 94.19 72 ASN A CA 1
ATOM 564 C C . ASN A 1 72 ? 9.045 -9.513 -2.986 1.00 94.19 72 ASN A C 1
ATOM 566 O O . ASN A 1 72 ? 9.027 -8.604 -2.162 1.00 94.19 72 ASN A O 1
ATOM 570 N N . LYS A 1 73 ? 8.104 -10.459 -3.001 1.00 94.44 73 LYS A N 1
ATOM 571 C CA . LYS A 1 73 ? 6.974 -10.541 -2.053 1.00 94.44 73 LYS A CA 1
ATOM 572 C C . LYS A 1 73 ? 7.356 -10.621 -0.559 1.00 94.44 73 LYS A C 1
ATOM 574 O O . LYS A 1 73 ? 6.472 -10.615 0.290 1.00 94.44 73 LYS A O 1
ATOM 579 N N . SER A 1 74 ? 8.639 -10.744 -0.202 1.00 94.88 74 SER A N 1
ATOM 580 C CA . SER A 1 74 ? 9.104 -10.707 1.192 1.00 94.88 74 SER A CA 1
ATOM 581 C C . SER A 1 74 ? 8.794 -9.382 1.883 1.00 94.88 74 SER A C 1
ATOM 583 O O . SER A 1 74 ? 8.584 -9.373 3.095 1.00 94.88 74 SER A O 1
ATOM 585 N N . VAL A 1 75 ? 8.721 -8.285 1.124 1.00 93.81 75 VAL A N 1
ATOM 586 C CA . VAL A 1 75 ? 8.458 -6.943 1.665 1.00 93.81 75 VAL A CA 1
ATOM 587 C C . VAL A 1 75 ? 7.075 -6.836 2.311 1.00 93.81 75 VAL A C 1
ATOM 589 O O . VAL A 1 75 ? 6.931 -6.145 3.313 1.00 93.81 75 VAL A O 1
ATOM 592 N N . ASP A 1 76 ? 6.091 -7.605 1.831 1.00 93.44 76 ASP A N 1
ATOM 593 C CA . ASP A 1 76 ? 4.746 -7.646 2.418 1.00 93.44 76 ASP A CA 1
ATOM 594 C C . ASP A 1 76 ? 4.772 -8.225 3.842 1.00 93.44 76 ASP A C 1
ATOM 596 O O . ASP A 1 76 ? 4.044 -7.773 4.727 1.00 93.44 76 ASP A O 1
ATOM 600 N N . TRP A 1 77 ? 5.653 -9.201 4.102 1.00 92.94 77 TRP A N 1
ATOM 601 C CA . TRP A 1 77 ? 5.828 -9.781 5.438 1.00 92.94 77 TRP A CA 1
ATOM 602 C C . TRP A 1 77 ? 6.494 -8.808 6.410 1.00 92.94 77 TRP A C 1
ATOM 604 O O . TRP A 1 77 ? 6.159 -8.811 7.595 1.00 92.94 77 TRP A O 1
ATOM 614 N N . TRP A 1 78 ? 7.401 -7.957 5.918 1.00 93.56 78 TRP A N 1
ATOM 615 C CA . TRP A 1 78 ? 7.965 -6.865 6.711 1.00 93.56 78 TRP A CA 1
ATOM 616 C C . TRP A 1 78 ? 6.868 -5.883 7.127 1.00 93.56 78 TRP A C 1
ATOM 618 O O . TRP A 1 78 ? 6.691 -5.629 8.321 1.00 93.56 78 TRP A O 1
ATOM 628 N N . SER A 1 79 ? 6.077 -5.397 6.166 1.00 89.38 79 SER A N 1
ATOM 629 C CA . SER A 1 79 ? 4.977 -4.466 6.433 1.00 89.38 79 SER A CA 1
ATOM 630 C C . SER A 1 79 ? 3.921 -5.071 7.366 1.00 89.38 79 SER A C 1
ATOM 632 O O . SER A 1 79 ? 3.434 -4.381 8.262 1.00 89.38 79 SER A O 1
ATOM 634 N N . LEU A 1 80 ? 3.624 -6.372 7.240 1.00 89.12 80 LEU A N 1
ATOM 635 C CA . LEU A 1 80 ? 2.752 -7.088 8.177 1.00 89.12 80 LEU A CA 1
ATOM 636 C C . LEU A 1 80 ? 3.323 -7.106 9.604 1.00 89.12 80 LEU A C 1
ATOM 638 O O . LEU A 1 80 ? 2.572 -6.941 10.566 1.00 89.12 80 LEU A O 1
ATOM 642 N N . GLY A 1 81 ? 4.637 -7.281 9.758 1.00 89.31 81 GLY A N 1
ATOM 643 C CA . GLY A 1 81 ? 5.311 -7.219 11.056 1.00 89.31 81 GLY A CA 1
ATOM 644 C C . GLY A 1 81 ? 5.151 -5.856 11.730 1.00 89.31 81 GLY A C 1
ATOM 645 O O . GLY A 1 81 ? 4.776 -5.797 12.903 1.00 89.31 81 GLY A O 1
ATOM 646 N N . ILE A 1 82 ? 5.352 -4.770 10.976 1.00 87.50 82 ILE A N 1
ATOM 647 C CA . ILE A 1 82 ? 5.132 -3.397 11.458 1.00 87.50 82 ILE A CA 1
ATOM 648 C C . ILE A 1 82 ? 3.658 -3.174 11.827 1.00 87.50 82 ILE A C 1
ATOM 650 O O . ILE A 1 82 ? 3.367 -2.645 12.898 1.00 87.50 82 ILE A O 1
ATOM 654 N N . LEU A 1 83 ? 2.718 -3.646 11.000 1.00 83.94 83 LEU A N 1
ATOM 655 C CA . LEU A 1 83 ? 1.283 -3.544 11.279 1.00 83.94 83 LEU A CA 1
ATOM 656 C C . LEU A 1 83 ? 0.900 -4.256 12.587 1.00 83.94 83 LEU A C 1
ATOM 658 O O . LEU A 1 83 ? 0.188 -3.693 13.419 1.00 83.94 83 LEU A O 1
ATOM 662 N N . ILE A 1 84 ? 1.381 -5.485 12.799 1.00 83.00 84 ILE A N 1
ATOM 663 C CA . ILE A 1 84 ? 1.144 -6.237 14.043 1.00 83.00 84 ILE A CA 1
ATOM 664 C C . ILE A 1 84 ? 1.751 -5.502 15.238 1.00 83.00 84 ILE A C 1
ATOM 666 O O . ILE A 1 84 ? 1.103 -5.379 16.279 1.00 83.00 84 ILE A O 1
ATOM 670 N N . PHE A 1 85 ? 2.973 -4.996 15.090 1.00 82.06 85 PHE A N 1
ATOM 671 C CA . PHE A 1 85 ? 3.654 -4.229 16.125 1.00 82.06 85 PHE A CA 1
ATOM 672 C C . PHE A 1 85 ? 2.846 -2.992 16.546 1.00 82.06 85 PHE A C 1
ATOM 674 O O . PHE A 1 85 ? 2.615 -2.783 17.740 1.00 82.06 85 PHE A O 1
ATOM 681 N N . GLU A 1 86 ? 2.341 -2.224 15.580 1.00 78.50 86 GLU A N 1
ATOM 682 C C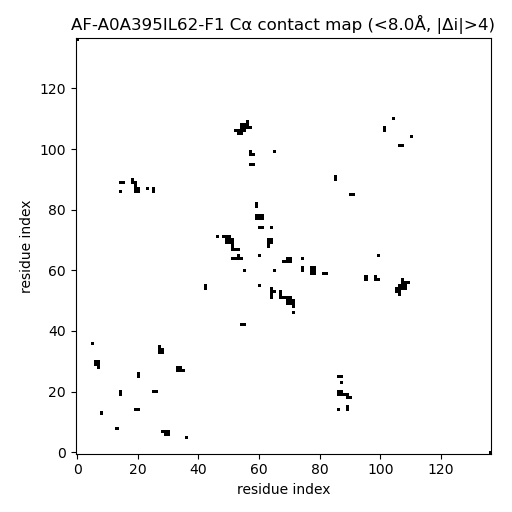A . GLU A 1 86 ? 1.520 -1.038 15.831 1.00 78.50 86 GLU A CA 1
ATOM 683 C C . GLU A 1 86 ? 0.198 -1.393 16.527 1.00 78.50 86 GLU A C 1
ATOM 685 O O . GLU A 1 86 ? -0.186 -0.748 17.507 1.00 78.50 86 GLU A O 1
ATOM 690 N N . MET A 1 87 ? -0.461 -2.474 16.096 1.00 74.75 87 MET A N 1
ATOM 691 C CA . MET A 1 87 ? -1.684 -2.961 16.740 1.00 74.75 87 MET A CA 1
ATOM 692 C C . MET A 1 87 ? -1.459 -3.372 18.203 1.00 74.75 87 MET A C 1
ATOM 694 O O . MET A 1 87 ? -2.328 -3.134 19.046 1.00 74.75 87 MET A O 1
ATOM 698 N N . LEU A 1 88 ? -0.311 -3.979 18.522 1.00 73.94 88 LEU A N 1
ATOM 699 C CA . LEU A 1 88 ? -0.010 -4.482 19.867 1.00 73.94 88 LEU A CA 1
ATOM 700 C C . LEU A 1 88 ? 0.447 -3.389 20.836 1.00 73.94 88 LEU A C 1
ATOM 702 O O . LEU A 1 88 ? 0.059 -3.411 22.007 1.00 73.94 88 LEU A O 1
ATOM 706 N N . LEU A 1 89 ? 1.271 -2.449 20.374 1.00 68.88 89 LEU A N 1
ATOM 707 C CA . LEU A 1 89 ? 1.839 -1.406 21.231 1.00 68.88 89 LEU A CA 1
ATOM 708 C C . LEU A 1 89 ? 0.976 -0.149 21.292 1.00 68.88 89 LEU A C 1
ATOM 710 O O . LEU A 1 89 ? 1.135 0.632 22.228 1.00 68.88 89 LEU A O 1
ATOM 714 N N . SER A 1 90 ? 0.057 0.030 20.332 1.00 58.31 90 SER A N 1
ATOM 715 C CA . SER A 1 90 ? -0.898 1.150 20.233 1.00 58.31 90 SER A CA 1
ATOM 716 C C . SER A 1 90 ? -0.297 2.548 20.417 1.00 58.31 90 SER A C 1
ATOM 718 O O . SER A 1 90 ? -0.996 3.526 20.675 1.00 58.31 90 SER A O 1
ATOM 720 N N . LYS A 1 91 ? 1.015 2.648 20.238 1.00 52.38 91 LYS A N 1
ATOM 721 C CA . LYS A 1 91 ? 1.786 3.871 20.280 1.00 52.38 91 LYS A CA 1
ATOM 722 C C . LYS A 1 91 ? 2.661 3.877 19.051 1.00 52.38 91 LYS A C 1
ATOM 724 O O . LYS A 1 91 ? 3.663 3.170 18.981 1.00 52.38 91 LYS A O 1
ATOM 729 N N . LYS A 1 92 ? 2.288 4.739 18.115 1.00 51.12 92 LYS A N 1
ATOM 730 C CA . LYS A 1 92 ? 3.183 5.256 17.088 1.00 51.12 92 LYS A CA 1
ATOM 731 C C . LYS A 1 92 ? 4.150 6.262 17.745 1.00 51.12 92 LYS A C 1
ATOM 733 O O . LYS A 1 92 ? 4.220 7.408 17.340 1.00 51.12 92 LYS A O 1
ATOM 738 N N . ASP A 1 93 ? 4.814 5.840 18.827 1.00 50.28 93 ASP A N 1
ATOM 739 C CA . ASP A 1 93 ? 5.871 6.606 19.515 1.00 50.28 93 ASP A CA 1
ATOM 740 C C . ASP A 1 93 ? 7.263 6.176 19.018 1.00 50.28 93 ASP A C 1
ATOM 742 O O . ASP A 1 93 ? 8.281 6.607 19.553 1.00 50.28 93 ASP A O 1
ATOM 746 N N . ILE A 1 94 ? 7.322 5.288 18.021 1.00 50.56 94 ILE A N 1
ATOM 747 C CA . ILE A 1 94 ? 8.564 4.947 17.337 1.00 50.56 94 ILE A CA 1
ATOM 748 C C . ILE A 1 94 ? 8.538 5.671 16.004 1.00 50.56 94 ILE A C 1
ATOM 750 O O . ILE A 1 94 ? 7.890 5.221 15.059 1.00 50.56 94 ILE A O 1
ATOM 754 N N . ASP A 1 95 ? 9.229 6.805 15.960 1.00 51.28 95 ASP A N 1
ATOM 755 C CA . ASP A 1 95 ? 9.578 7.444 14.701 1.00 51.28 95 ASP A CA 1
ATOM 756 C C . ASP A 1 95 ? 10.383 6.451 13.863 1.00 51.28 95 ASP A C 1
ATOM 758 O O . ASP A 1 95 ? 11.260 5.746 14.384 1.00 51.28 95 ASP A O 1
ATOM 762 N N . ALA A 1 96 ? 10.077 6.375 12.566 1.00 51.47 96 ALA A N 1
ATOM 763 C CA . ALA A 1 96 ? 10.846 5.549 11.653 1.00 51.47 96 ALA A CA 1
ATOM 764 C C . ALA A 1 96 ? 12.339 5.888 11.833 1.00 51.47 96 ALA A C 1
ATOM 766 O O . ALA A 1 96 ? 12.713 7.060 11.731 1.00 51.47 96 ALA A O 1
ATOM 767 N N . PRO A 1 97 ? 13.213 4.893 12.090 1.00 51.03 97 PRO A N 1
ATOM 768 C CA . PRO A 1 97 ? 14.634 5.143 12.352 1.00 51.03 97 PRO A CA 1
ATOM 769 C C . PRO A 1 97 ? 15.315 5.852 11.175 1.00 51.03 97 PRO A C 1
ATOM 771 O O . PRO A 1 97 ? 16.379 6.450 11.326 1.00 51.03 97 PRO A O 1
ATOM 774 N N . TYR A 1 98 ? 14.689 5.783 10.000 1.00 53.62 98 TYR A N 1
ATOM 775 C CA . TYR A 1 98 ? 15.046 6.538 8.823 1.00 53.62 98 TYR A CA 1
ATOM 776 C C . TYR A 1 98 ? 13.818 6.693 7.920 1.00 53.62 98 TYR A C 1
ATOM 778 O O . TYR A 1 98 ? 13.267 5.702 7.443 1.00 53.62 98 TYR A O 1
ATOM 786 N N . VAL A 1 99 ? 13.416 7.936 7.659 1.00 60.47 99 VAL A N 1
ATOM 787 C CA . VAL A 1 99 ? 12.462 8.262 6.595 1.00 60.47 99 VAL A CA 1
ATOM 788 C C . VAL A 1 99 ? 13.286 8.517 5.332 1.00 60.47 99 VAL A C 1
ATOM 790 O O . VAL A 1 99 ? 14.028 9.505 5.300 1.00 60.47 99 VAL A O 1
ATOM 793 N N . PRO A 1 100 ? 13.229 7.651 4.300 1.00 55.88 100 PRO A N 1
ATOM 794 C CA . PRO A 1 100 ? 13.897 7.955 3.044 1.00 55.88 100 PRO A CA 1
ATOM 795 C C . PRO A 1 100 ? 13.423 9.302 2.503 1.00 55.88 100 PRO A C 1
ATOM 797 O O . PRO A 1 100 ? 12.237 9.614 2.626 1.00 55.88 100 PRO A O 1
ATOM 800 N N . PRO A 1 101 ? 14.303 10.088 1.858 1.00 59.53 101 PRO A N 1
ATOM 801 C CA . PRO A 1 101 ? 13.901 11.271 1.116 1.00 59.53 101 PRO A CA 1
ATOM 802 C C . PRO A 1 101 ? 13.133 10.823 -0.133 1.00 59.53 101 PRO A C 1
ATOM 804 O O . PRO A 1 101 ? 13.645 10.841 -1.254 1.00 59.53 101 PRO A O 1
ATOM 807 N N . VAL A 1 102 ? 11.895 10.381 0.061 1.00 56.25 102 VAL A N 1
ATOM 808 C CA . VAL A 1 102 ? 10.932 10.218 -1.013 1.00 56.25 102 VAL A CA 1
ATOM 809 C C . VAL A 1 102 ? 10.635 11.637 -1.481 1.00 56.25 102 VAL A C 1
ATOM 811 O O . VAL A 1 102 ? 10.077 12.442 -0.735 1.00 56.25 102 VAL A O 1
ATOM 814 N N . LYS A 1 103 ? 11.102 12.006 -2.680 1.00 52.06 103 LYS A N 1
ATOM 815 C CA . LYS A 1 103 ? 10.744 13.305 -3.264 1.00 52.06 103 LYS A CA 1
ATOM 816 C C . LYS A 1 103 ? 9.219 13.371 -3.288 1.00 52.06 103 LYS A C 1
ATOM 818 O O . LYS A 1 103 ? 8.598 12.462 -3.839 1.00 52.06 103 LYS A O 1
ATOM 823 N N . ALA A 1 104 ? 8.643 14.414 -2.688 1.00 47.88 104 ALA A N 1
ATOM 824 C CA . ALA A 1 104 ? 7.203 14.642 -2.696 1.00 47.88 104 ALA A CA 1
ATOM 825 C C . ALA A 1 104 ? 6.663 14.423 -4.123 1.00 47.88 104 ALA A C 1
ATOM 827 O O . ALA A 1 104 ? 7.125 15.073 -5.062 1.00 47.88 104 ALA A O 1
ATOM 828 N N . GLY A 1 105 ? 5.771 13.440 -4.282 1.00 52.88 105 GLY A N 1
ATOM 829 C CA . GLY A 1 105 ? 5.187 13.041 -5.568 1.00 52.88 105 GLY A CA 1
ATOM 830 C C . GLY A 1 105 ? 5.656 11.704 -6.163 1.00 52.88 105 GLY A C 1
ATOM 831 O O . GLY A 1 105 ? 5.025 11.239 -7.107 1.00 52.88 105 GLY A O 1
ATOM 832 N N . VAL A 1 106 ? 6.703 11.043 -5.645 1.00 55.22 106 VAL A N 1
ATOM 833 C CA . VAL A 1 106 ? 7.161 9.738 -6.178 1.00 55.22 106 VAL A CA 1
ATOM 834 C C . VAL A 1 106 ? 6.908 8.612 -5.177 1.00 55.22 106 VAL A C 1
ATOM 836 O O . VAL A 1 106 ? 7.733 8.363 -4.313 1.00 55.22 106 VAL A O 1
ATOM 839 N N . GLY A 1 107 ? 5.789 7.898 -5.312 1.00 60.88 107 GLY A N 1
ATOM 840 C CA . GLY A 1 107 ? 5.569 6.621 -4.617 1.00 60.88 107 GLY A CA 1
ATOM 841 C C . GLY A 1 107 ? 5.122 6.697 -3.150 1.00 60.88 107 GLY A C 1
ATOM 842 O O . GLY A 1 107 ? 4.990 5.648 -2.531 1.00 60.88 107 GLY A O 1
ATOM 843 N N . ASP A 1 108 ? 4.855 7.883 -2.599 1.00 66.88 108 ASP A N 1
ATOM 844 C CA . ASP A 1 108 ? 4.259 8.046 -1.263 1.00 66.88 108 ASP A CA 1
ATOM 845 C C . ASP A 1 108 ? 2.725 7.973 -1.335 1.00 66.88 108 ASP A C 1
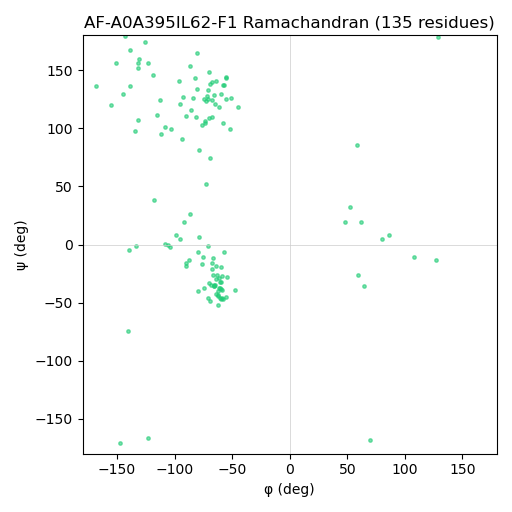ATOM 847 O O . ASP A 1 108 ? 2.085 8.834 -1.941 1.00 66.88 108 ASP A O 1
ATOM 851 N N . ALA A 1 109 ? 2.137 6.951 -0.704 1.00 64.56 109 ALA A N 1
ATOM 852 C CA . ALA A 1 109 ? 0.683 6.766 -0.656 1.00 64.56 109 ALA A CA 1
ATOM 853 C C . ALA A 1 109 ? -0.048 7.856 0.149 1.00 64.56 109 ALA A C 1
ATOM 855 O O . ALA A 1 109 ? -1.206 8.142 -0.140 1.00 64.56 109 ALA A O 1
ATOM 856 N N . SER A 1 110 ? 0.605 8.508 1.119 1.00 64.25 110 SER A N 1
ATOM 857 C CA . SER A 1 110 ? -0.061 9.499 1.986 1.00 64.25 110 SER A CA 1
ATOM 858 C C . SER A 1 110 ? -0.495 10.775 1.248 1.00 64.25 110 SER A C 1
ATOM 860 O O . SER A 1 110 ? -1.316 11.547 1.741 1.00 64.25 110 SER A O 1
ATOM 862 N N . GLN A 1 111 ? 0.032 11.000 0.041 1.00 58.38 111 GLN A N 1
ATOM 863 C CA . GLN A 1 111 ? -0.358 12.118 -0.819 1.00 58.38 111 GLN A CA 1
ATOM 864 C C . GLN A 1 111 ? -1.710 11.896 -1.510 1.00 58.38 111 GLN A C 1
ATOM 866 O O . GLN A 1 111 ? -2.306 12.868 -1.971 1.00 58.38 111 GLN A O 1
ATOM 871 N N . PHE A 1 112 ? -2.214 10.657 -1.559 1.00 58.03 112 PHE A N 1
ATOM 872 C CA . PHE A 1 112 ? -3.515 10.354 -2.161 1.00 58.03 112 PHE A CA 1
ATOM 873 C C . PHE A 1 112 ? -4.701 10.672 -1.230 1.00 58.03 112 PHE A C 1
ATOM 875 O O . PHE A 1 112 ? -5.850 10.652 -1.665 1.00 58.03 112 PHE A O 1
ATOM 882 N N . ASP A 1 113 ? -4.443 11.039 0.029 1.00 58.88 113 ASP A N 1
ATOM 883 C CA . ASP A 1 113 ? -5.492 11.361 1.006 1.00 58.88 113 ASP A CA 1
ATOM 884 C C . ASP A 1 113 ? -6.139 12.743 0.780 1.00 58.88 113 ASP A C 1
ATOM 886 O O . ASP A 1 113 ? -7.129 13.082 1.433 1.00 58.88 113 ASP A O 1
ATOM 890 N N . LYS A 1 114 ? -5.577 13.588 -0.099 1.00 57.00 114 LYS A N 1
ATOM 891 C CA . LYS A 1 114 ? -6.052 14.964 -0.323 1.00 57.00 114 LYS A CA 1
ATOM 892 C C . LYS A 1 114 ? -6.144 15.297 -1.808 1.00 57.00 114 LYS A C 1
ATOM 894 O O . LYS A 1 114 ? -5.173 15.755 -2.405 1.00 57.00 114 LYS A O 1
ATOM 899 N N . TYR A 1 115 ? -7.347 15.177 -2.357 1.00 60.59 115 TYR A N 1
ATOM 900 C CA . TYR A 1 115 ? -7.696 15.711 -3.672 1.00 60.59 115 TYR A CA 1
ATOM 901 C C . TYR A 1 115 ? -8.821 16.739 -3.549 1.00 60.59 115 TYR A C 1
ATOM 903 O O . TYR A 1 115 ? -9.675 16.600 -2.671 1.00 60.59 115 TYR A O 1
ATOM 911 N N . PRO A 1 116 ? -8.830 17.792 -4.386 1.00 61.41 116 PRO A N 1
ATOM 912 C CA . PRO A 1 116 ? -10.005 18.638 -4.507 1.00 61.41 116 PRO A CA 1
ATOM 913 C C . PRO A 1 116 ? -11.170 17.778 -5.006 1.00 61.41 116 PRO A C 1
ATOM 915 O O . PRO A 1 116 ? -11.102 17.201 -6.087 1.00 61.41 116 PRO A O 1
ATOM 918 N N . GLU A 1 117 ? -12.225 17.664 -4.202 1.00 65.06 117 GLU A N 1
ATOM 919 C CA . GLU A 1 117 ? -13.469 17.049 -4.656 1.00 65.06 117 GLU A CA 1
ATOM 920 C C . GLU A 1 117 ? -14.169 18.031 -5.600 1.00 65.06 117 GLU A C 1
ATOM 922 O O . GLU A 1 117 ? -14.725 19.049 -5.176 1.00 65.06 117 GLU A O 1
ATOM 927 N N . GLU A 1 118 ? -14.105 17.757 -6.900 1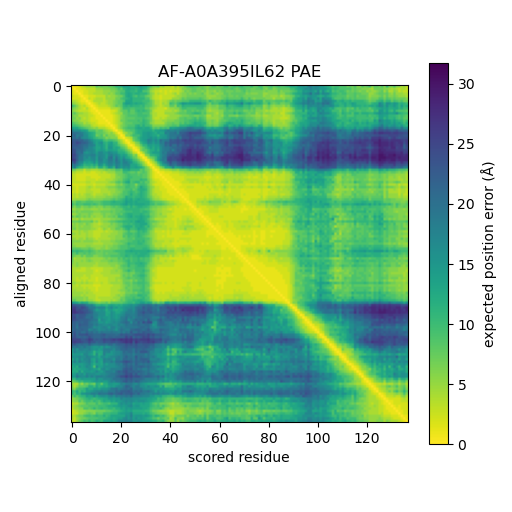.00 64.12 118 GLU A N 1
ATOM 928 C CA . GLU A 1 118 ? -14.901 18.478 -7.886 1.00 64.12 118 GLU A CA 1
ATOM 929 C C . GLU A 1 118 ? -16.372 18.077 -7.729 1.00 64.12 118 GLU A C 1
ATOM 931 O O . GLU A 1 118 ? -16.734 16.903 -7.743 1.00 64.12 118 GLU A O 1
ATOM 936 N N . THR A 1 119 ? -17.242 19.072 -7.557 1.00 67.88 119 THR A N 1
ATOM 937 C CA . THR A 1 119 ? -18.696 18.890 -7.390 1.00 67.88 119 THR A CA 1
ATOM 938 C C . THR A 1 119 ? -19.434 18.834 -8.732 1.00 67.88 119 THR A C 1
ATOM 940 O O . THR A 1 119 ? -20.615 19.182 -8.818 1.00 67.88 119 THR A O 1
ATOM 943 N N . GLU A 1 120 ? -18.749 18.416 -9.797 1.00 69.31 120 GLU A N 1
ATOM 944 C CA . GLU A 1 120 ? -19.364 18.263 -11.112 1.00 69.31 120 GLU A CA 1
ATOM 945 C C . GLU A 1 120 ? -20.441 17.173 -11.086 1.00 69.31 120 GLU A C 1
ATOM 947 O O . GLU A 1 120 ? -20.322 16.138 -10.426 1.00 69.31 120 GLU A O 1
ATOM 952 N N . GLN A 1 121 ? -21.547 17.416 -11.789 1.00 75.50 121 GLN A N 1
ATOM 953 C CA . GLN A 1 121 ? -22.617 16.429 -11.866 1.00 75.50 121 GLN A CA 1
ATOM 954 C C . GLN A 1 121 ? -22.178 15.270 -12.761 1.00 75.50 121 GLN A C 1
ATOM 956 O O . GLN A 1 121 ? -21.867 15.462 -13.935 1.00 75.50 121 GLN A O 1
ATOM 961 N N . TYR A 1 122 ? -22.214 14.052 -12.219 1.00 78.75 122 TYR A N 1
ATOM 962 C CA . TYR A 1 122 ? -21.959 12.836 -12.987 1.00 78.75 122 TYR A CA 1
ATOM 963 C C . TYR A 1 122 ? -22.886 12.715 -14.207 1.00 78.75 122 TYR A C 1
ATOM 965 O O . TYR A 1 122 ? -24.075 13.029 -14.138 1.00 78.75 122 TYR A O 1
ATOM 973 N N . GLY A 1 123 ? -22.347 12.185 -15.309 1.00 80.94 123 GLY A N 1
ATOM 974 C CA . GLY A 1 123 ? -23.110 11.868 -16.522 1.00 80.94 123 GLY A CA 1
ATOM 975 C C . GLY A 1 123 ? -23.270 13.021 -17.516 1.00 80.94 123 GLY A C 1
ATOM 976 O O . GLY A 1 123 ? -24.014 12.877 -18.487 1.00 80.94 123 GLY A O 1
ATOM 977 N N . GLN A 1 124 ? -22.591 14.153 -17.314 1.00 80.94 124 GLN A N 1
ATOM 978 C CA . GLN A 1 124 ? -22.544 15.209 -18.323 1.00 80.94 124 GLN A CA 1
ATOM 979 C C . GLN A 1 124 ? -21.758 14.758 -19.560 1.00 80.94 124 GLN A C 1
ATOM 981 O O . GLN A 1 124 ? -20.735 14.087 -19.467 1.00 80.94 124 GLN A O 1
ATOM 986 N N . SER A 1 125 ? -22.257 15.129 -20.739 1.00 75.81 125 SER A N 1
ATOM 987 C CA . SER A 1 125 ? -21.566 14.915 -22.011 1.00 75.81 125 SER A CA 1
ATOM 988 C C . SER A 1 125 ? -20.796 16.184 -22.374 1.00 75.81 125 SER A C 1
ATOM 990 O O . SER A 1 125 ? -21.399 17.247 -22.512 1.00 75.81 125 SER A O 1
ATOM 992 N N . GLY A 1 126 ? -19.478 16.079 -22.528 1.00 81.06 126 GLY A N 1
ATOM 993 C CA . GLY A 1 126 ? -18.584 17.191 -22.855 1.00 81.06 126 GLY A CA 1
ATOM 994 C C . GLY A 1 126 ? -17.459 16.757 -23.793 1.00 81.06 126 GLY A C 1
ATOM 995 O O . GLY A 1 126 ? -17.389 15.595 -24.190 1.00 81.06 126 GLY A O 1
ATOM 996 N N . ASN A 1 127 ? -16.591 17.698 -24.172 1.00 83.69 127 ASN A N 1
ATOM 997 C CA . ASN A 1 127 ? -15.374 17.360 -24.905 1.00 83.69 127 ASN A CA 1
ATOM 998 C C . ASN A 1 127 ? -14.415 16.631 -23.957 1.00 83.69 127 ASN A C 1
ATOM 1000 O O . ASN A 1 127 ? -13.869 17.251 -23.049 1.00 83.69 127 ASN A O 1
ATOM 1004 N N . ASP A 1 128 ? -14.241 15.331 -24.162 1.00 86.25 128 ASP A N 1
ATOM 1005 C CA . ASP A 1 128 ? -13.383 14.492 -23.333 1.00 86.25 128 ASP A CA 1
ATOM 1006 C C . ASP A 1 128 ? -11.978 14.402 -23.945 1.00 86.25 128 ASP A C 1
ATOM 1008 O O . ASP A 1 128 ? -11.688 13.551 -24.788 1.00 86.25 128 ASP A O 1
ATOM 1012 N N . GLU A 1 129 ? -11.101 15.323 -23.540 1.00 90.06 129 GLU A N 1
ATOM 1013 C CA . GLU A 1 129 ? -9.706 15.371 -23.994 1.00 90.06 129 GLU A CA 1
ATOM 1014 C C . GLU A 1 129 ? -8.931 14.093 -23.621 1.00 90.06 129 GLU A C 1
ATOM 1016 O O . GLU A 1 129 ? -8.063 13.642 -24.375 1.00 90.06 129 GLU A O 1
ATOM 1021 N N . PHE A 1 130 ? -9.274 13.465 -22.492 1.00 88.56 130 PHE A N 1
ATOM 1022 C CA . PHE A 1 130 ? -8.523 12.349 -21.918 1.00 88.56 130 PHE A CA 1
ATOM 1023 C C . PHE A 1 130 ? -9.176 10.982 -22.121 1.00 88.56 130 PHE A C 1
ATOM 1025 O O . PHE A 1 130 ? -8.556 9.979 -21.773 1.00 88.56 130 PHE A O 1
ATOM 1032 N N . GLY A 1 131 ? -10.355 10.898 -22.738 1.00 84.69 131 GLY A N 1
ATOM 1033 C CA . GLY A 1 131 ? -11.089 9.640 -22.934 1.00 84.69 131 GLY A CA 1
ATOM 1034 C C . GLY A 1 131 ? -10.285 8.539 -23.626 1.00 84.69 131 GLY A C 1
ATOM 1035 O O . GLY A 1 131 ? -10.459 7.356 -23.350 1.00 84.69 131 GLY A O 1
ATOM 1036 N N . HIS A 1 132 ? -9.314 8.921 -24.458 1.00 91.50 132 HIS A N 1
ATOM 1037 C CA . HIS A 1 132 ? -8.382 7.995 -25.102 1.00 91.50 132 HIS A CA 1
ATOM 1038 C C . HIS A 1 132 ? -7.464 7.230 -24.124 1.00 91.50 132 HIS A C 1
ATOM 1040 O O . HIS A 1 132 ? -6.903 6.204 -24.504 1.00 91.50 132 HIS A O 1
ATOM 1046 N N . LEU A 1 133 ? -7.297 7.707 -22.885 1.00 90.38 133 LEU A N 1
ATOM 1047 C CA . LEU A 1 133 ? -6.525 7.053 -21.820 1.00 90.38 133 LEU A CA 1
ATOM 1048 C C . LEU A 1 133 ? -7.376 6.102 -20.964 1.00 90.38 133 LEU A C 1
ATOM 1050 O O . LEU A 1 133 ? -6.820 5.267 -20.252 1.00 90.38 133 LEU A O 1
ATOM 1054 N N . PHE A 1 134 ? -8.705 6.209 -21.038 1.00 88.12 134 PHE A N 1
ATOM 1055 C CA . PHE A 1 134 ? -9.660 5.512 -20.170 1.00 88.12 134 PHE A CA 1
ATOM 1056 C C . PHE A 1 134 ? -10.575 4.566 -20.962 1.00 88.12 134 PHE A C 1
ATOM 1058 O O . PHE A 1 134 ? -11.754 4.432 -20.666 1.00 88.12 134 PHE A O 1
ATOM 1065 N N . LEU A 1 135 ? -10.031 3.892 -21.979 1.00 89.19 135 LEU A N 1
ATOM 1066 C CA . LEU A 1 135 ? -10.800 3.008 -22.870 1.00 89.19 135 LEU A CA 1
ATOM 1067 C C . LEU A 1 135 ? -11.427 1.799 -22.157 1.00 89.19 135 LEU A C 1
ATOM 1069 O O . LEU A 1 135 ? -12.429 1.267 -22.624 1.00 89.19 135 LEU A O 1
ATOM 1073 N N . ASP A 1 136 ? -10.821 1.374 -21.048 1.00 89.12 136 ASP A N 1
ATOM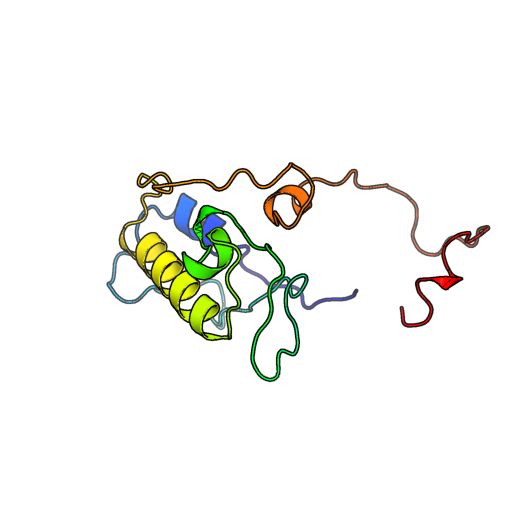 1074 C CA . ASP A 1 136 ? -11.228 0.200 -20.270 1.00 89.12 136 ASP A CA 1
ATOM 1075 C C . ASP A 1 136 ? -12.080 0.557 -19.031 1.00 89.12 136 ASP A C 1
ATOM 1077 O O . ASP A 1 136 ? -12.311 -0.309 -18.182 1.00 89.12 136 ASP A O 1
ATOM 1081 N N . PHE A 1 137 ? -12.497 1.823 -18.889 1.00 78.50 137 PHE A N 1
ATOM 1082 C CA . PHE A 1 137 ? -13.256 2.328 -17.735 1.00 78.50 137 PHE A CA 1
ATOM 1083 C C . PHE A 1 137 ? -14.770 2.372 -17.950 1.00 78.50 137 PHE A C 1
ATOM 1085 O O . PHE A 1 137 ? -15.224 2.628 -19.087 1.00 78.50 137 PHE A O 1
#

Foldseek 3Di:
DDDDDDPPDDPVVVLLVVLADPDLPLQQDDDDPRDDDDDDCVVPDDDPDWDQALADAQQLADPCSLVSHTDDPVSVVSSVVSVSVCRHNSDPPDDRPDRRPPPPPGHHPVVVVDDPPDPDDPPDDDPDPCVVVVVPD

Solvent-accessible surface area (backbone atoms only — not comparable to full-atom values): 9386 Å² total; per-residue (Å²): 137,92,75,85,88,71,78,68,72,57,69,67,65,49,48,71,74,56,54,55,62,96,47,97,58,77,74,67,69,50,74,100,75,46,72,90,78,91,75,83,67,88,80,67,71,96,66,96,65,64,49,63,80,62,65,48,48,71,82,43,60,32,70,50,49,74,68,64,34,76,41,49,80,66,42,58,56,46,28,49,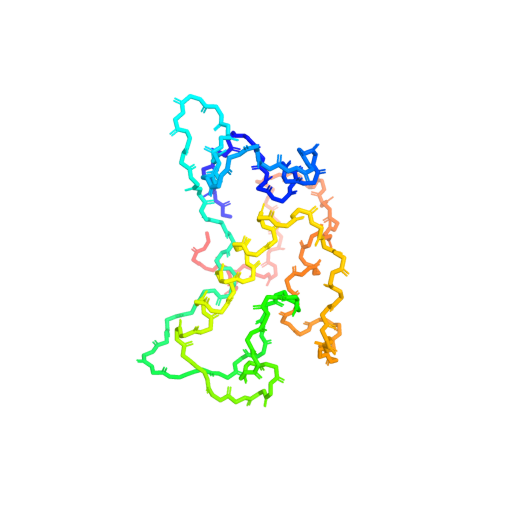50,49,51,51,48,44,58,73,64,45,53,92,78,69,72,62,96,66,70,73,88,61,57,90,90,53,41,53,56,75,65,72,79,70,71,86,82,76,87,71,70,85,88,71,88,72,90,66,87,59,51,86,79,48,80,90,110

InterPro domains:
  IPR000719 Protein kinase domain [PF00069] (32-91)
  IPR000719 Protein kinase domain [PS50011] (1-137)
  IPR000719 Protein kinase domain [SM00220] (1-135)
  IPR000961 AGC-kinase, C-terminal [PS51285] (73-137)
  IPR000961 AGC-kinase, C-terminal [SM00133] (73-137)
  IPR011009 Protein kinase-like domain superfamily [SSF56112] (1-91)

Nearest PDB structures (foldseek):
  8u37-assembly1_A  TM=8.320E-01  e=4.409E-05  Homo sapiens
  2jed-assembly1_A  TM=8.561E-01  e=6.018E-04  Homo sapiens
  8uak-assembly1_A  TM=6.966E-01  e=1.845E-04  Homo sapiens
  5f9e-assembly2_B  TM=8.383E-01  e=9.902E-04  Homo sapiens
  4ra5-assembly1_B  TM=8.484E-01  e=1.734E-03  Homo sapiens

Secondary structure (DSSP, 8-state):
------TT--HHHHHHHHSS-SSSS-----SSS--------TT----SS-B----S-GGG--HHHHTT--B-THHHHHHHHHHHHHHHH----S--S------TTSS-GGGGG------PPTT-----SSGGG-TT-